Protein AF-A0A955HIP6-F1 (afdb_monomer_lite)

Foldseek 3Di:
DDDDDDPDPPPPPPDPPVVVVVVLVLCVVLVCLLAVADWPDKDFDDDDDQWTWIFTHRPPPPVAGFIAIAGSDDDPLLSPLSSQCVVQLPHDLVSLVVSLVSNLVVCVVPDDPVNSVVSNVVSVVSSVPRRPPPPPPD

Radius of gyration: 15.99 Å; chains: 1; bounding box: 42×50×37 Å

Structure (mmCIF, N/CA/C/O backbone):
data_AF-A0A955HIP6-F1
#
_entry.id   AF-A0A955HIP6-F1
#
loop_
_atom_site.group_PDB
_atom_site.id
_atom_site.type_symbol
_atom_site.label_atom_id
_atom_site.label_alt_id
_atom_site.label_comp_id
_atom_site.label_asym_id
_atom_site.label_entity_id
_atom_site.label_seq_id
_atom_site.pdbx_PDB_ins_code
_atom_site.Cartn_x
_atom_site.Cartn_y
_atom_site.Cartn_z
_atom_site.occupancy
_atom_site.B_iso_or_equiv
_atom_site.auth_seq_id
_atom_site.auth_comp_id
_atom_site.auth_asym_id
_atom_site.auth_atom_id
_atom_site.pdbx_PDB_model_num
ATOM 1 N N . MET A 1 1 ? -28.771 -36.439 2.086 1.00 40.81 1 MET A N 1
ATOM 2 C CA . MET A 1 1 ? -28.133 -35.334 2.832 1.00 40.81 1 MET A CA 1
ATOM 3 C C . MET A 1 1 ? -27.542 -34.387 1.791 1.00 40.81 1 MET A C 1
ATOM 5 O O . MET A 1 1 ? -26.595 -34.778 1.127 1.00 40.81 1 MET A O 1
ATOM 9 N N . GLN A 1 2 ? -28.183 -33.247 1.512 1.00 35.03 2 GLN A N 1
ATOM 10 C CA . GLN A 1 2 ? -27.732 -32.299 0.480 1.00 35.03 2 GLN A CA 1
ATOM 11 C C . GLN A 1 2 ? -26.960 -31.157 1.143 1.00 35.03 2 GLN A C 1
ATOM 13 O O . GLN A 1 2 ? -27.519 -30.400 1.935 1.00 35.03 2 GLN A O 1
ATOM 18 N N . THR A 1 3 ? -25.675 -31.052 0.828 1.00 37.53 3 THR A N 1
ATOM 19 C CA . THR A 1 3 ? -24.799 -29.950 1.223 1.00 37.53 3 THR A CA 1
ATOM 20 C C . THR A 1 3 ? -25.212 -28.709 0.436 1.00 37.53 3 THR A C 1
ATOM 22 O O . THR A 1 3 ? -25.035 -28.648 -0.779 1.00 37.53 3 THR A O 1
ATOM 25 N N . LYS A 1 4 ? -25.815 -27.725 1.108 1.00 38.50 4 LYS A N 1
ATOM 26 C CA . LYS 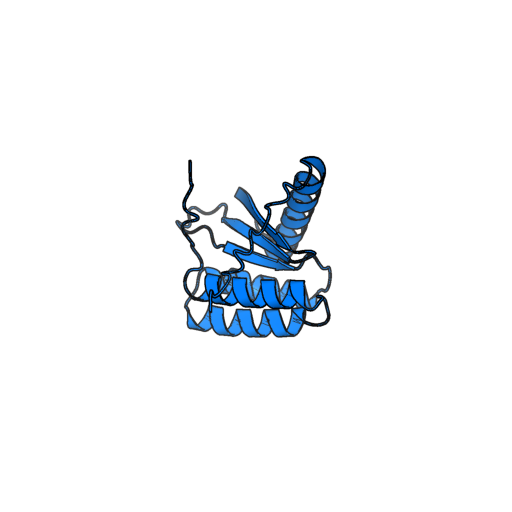A 1 4 ? -26.067 -26.410 0.513 1.00 38.50 4 LYS A CA 1
ATOM 27 C C . LYS A 1 4 ? -24.745 -25.648 0.461 1.00 38.50 4 LYS A C 1
ATOM 29 O O . LYS A 1 4 ? -24.243 -25.206 1.490 1.00 38.50 4 LYS A O 1
ATOM 34 N N . THR A 1 5 ? -24.190 -25.511 -0.736 1.00 37.59 5 THR A N 1
ATOM 35 C CA . THR A 1 5 ? -23.092 -24.590 -1.034 1.00 37.59 5 THR A CA 1
ATOM 36 C C . THR A 1 5 ? -23.589 -23.163 -0.816 1.00 37.59 5 THR A C 1
ATOM 38 O O . THR A 1 5 ? -24.471 -22.696 -1.533 1.00 37.59 5 THR A O 1
ATOM 41 N N . ILE A 1 6 ? -23.051 -22.473 0.188 1.00 41.38 6 ILE A N 1
ATOM 42 C CA . ILE A 1 6 ? -23.263 -21.034 0.359 1.00 41.38 6 ILE A CA 1
ATOM 43 C C . ILE A 1 6 ? -22.316 -20.339 -0.619 1.00 41.38 6 ILE A C 1
ATOM 45 O O . ILE A 1 6 ? -21.111 -20.271 -0.389 1.00 41.38 6 ILE A O 1
ATOM 49 N N . VAL A 1 7 ? -22.859 -19.867 -1.739 1.00 35.47 7 VAL A N 1
ATOM 50 C CA . VAL A 1 7 ? -22.147 -18.981 -2.663 1.00 35.47 7 VAL A CA 1
ATOM 51 C C . VAL A 1 7 ? -22.230 -17.578 -2.074 1.00 35.47 7 VAL A C 1
ATOM 53 O O . VAL A 1 7 ? -23.288 -16.952 -2.089 1.00 35.47 7 VAL A O 1
ATOM 56 N N . ASN A 1 8 ? -21.129 -17.112 -1.489 1.00 35.25 8 ASN A N 1
ATOM 57 C CA . ASN A 1 8 ? -21.033 -15.761 -0.955 1.00 35.25 8 ASN A CA 1
ATOM 58 C C . ASN A 1 8 ? -20.758 -14.813 -2.131 1.00 35.25 8 ASN A 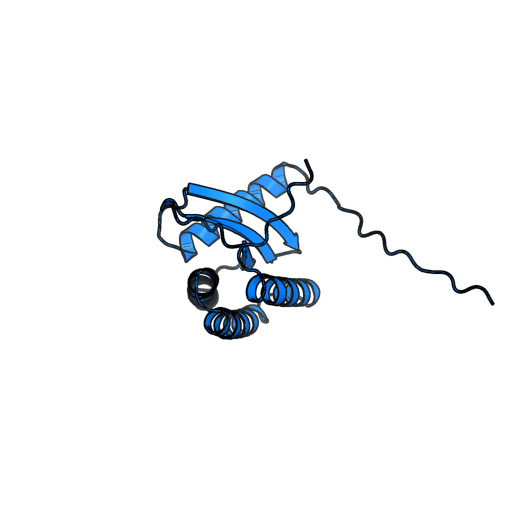C 1
ATOM 60 O O . ASN A 1 8 ? -19.619 -14.666 -2.573 1.00 35.25 8 ASN A O 1
ATOM 64 N N . TYR A 1 9 ? -21.816 -14.232 -2.695 1.00 36.28 9 TYR A N 1
ATOM 65 C CA . TYR A 1 9 ? -21.682 -13.138 -3.648 1.00 36.28 9 TYR A CA 1
ATOM 66 C C . TYR A 1 9 ? -21.220 -11.907 -2.864 1.00 36.28 9 TYR A C 1
ATOM 68 O O . TYR A 1 9 ? -22.025 -11.260 -2.199 1.00 36.28 9 TYR A O 1
ATOM 76 N N . MET A 1 10 ? -19.923 -11.586 -2.922 1.00 34.41 10 MET A N 1
ATOM 77 C CA . MET A 1 10 ? -19.467 -10.226 -2.625 1.00 34.41 10 MET A CA 1
ATOM 78 C C . MET A 1 10 ? -20.170 -9.306 -3.627 1.00 34.41 10 MET A C 1
ATOM 80 O O . MET A 1 10 ? -19.804 -9.255 -4.800 1.00 34.41 10 MET A O 1
ATOM 84 N N . GLN A 1 11 ? -21.242 -8.650 -3.184 1.00 34.19 11 GLN A N 1
ATOM 85 C CA . GLN A 1 11 ? -21.851 -7.555 -3.922 1.00 34.19 11 GLN A CA 1
ATOM 86 C C . GLN A 1 11 ? -20.833 -6.419 -3.967 1.00 34.19 11 GLN A C 1
ATOM 88 O O . GLN A 1 11 ? -20.484 -5.846 -2.937 1.00 34.19 11 GLN A O 1
ATOM 93 N N . TRP A 1 12 ? -20.360 -6.118 -5.172 1.00 39.94 12 TRP A N 1
ATOM 94 C CA . TRP A 1 12 ? -19.672 -4.874 -5.472 1.00 39.94 12 TRP A CA 1
ATOM 95 C C . TRP A 1 12 ? -20.677 -3.746 -5.251 1.00 39.94 12 TRP A C 1
ATOM 97 O O . TRP A 1 12 ? -2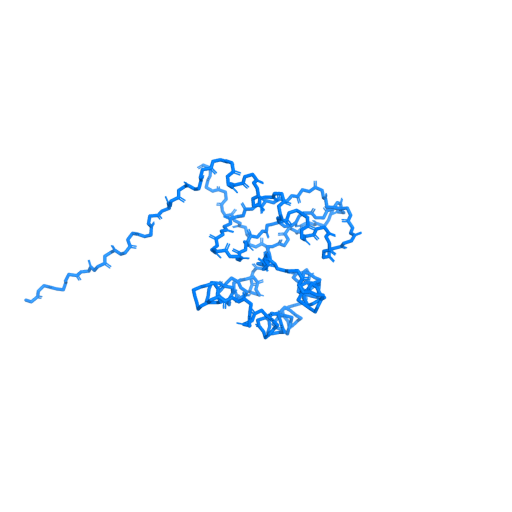1.574 -3.528 -6.063 1.00 39.94 12 TRP A O 1
ATOM 107 N N . VAL A 1 13 ? -20.595 -3.092 -4.097 1.00 44.25 13 VAL A N 1
ATOM 108 C CA . VAL A 1 13 ? -21.315 -1.843 -3.869 1.00 44.25 13 VAL A CA 1
ATOM 109 C C . VAL A 1 13 ? -20.502 -0.779 -4.589 1.00 44.25 13 VAL A C 1
ATOM 111 O O . VAL A 1 13 ? -19.441 -0.388 -4.108 1.00 44.25 13 VAL A O 1
ATOM 114 N N . GLU A 1 14 ? -20.958 -0.360 -5.769 1.00 47.19 14 GLU A N 1
ATOM 115 C CA . GLU A 1 14 ? -20.378 0.794 -6.454 1.00 47.19 14 GLU A CA 1
ATOM 116 C C . GLU A 1 14 ? -20.502 2.005 -5.525 1.00 47.19 14 GLU A C 1
ATOM 118 O O . GLU A 1 14 ? -21.602 2.459 -5.196 1.00 47.19 14 GLU A O 1
ATOM 123 N N . ALA A 1 15 ? -19.362 2.492 -5.034 1.00 52.38 15 ALA A N 1
ATOM 124 C CA . ALA A 1 15 ? -19.331 3.716 -4.256 1.00 52.38 15 ALA A CA 1
ATOM 125 C C . ALA A 1 15 ? -19.830 4.873 -5.141 1.00 52.38 15 ALA A C 1
ATOM 127 O O . ALA A 1 15 ? -19.493 4.929 -6.327 1.00 52.38 15 ALA A O 1
ATOM 128 N N . PRO A 1 16 ? -20.629 5.808 -4.600 1.00 50.53 16 PRO A N 1
ATOM 129 C CA . PRO A 1 16 ? -21.118 6.928 -5.386 1.00 50.53 16 PRO A CA 1
ATOM 130 C C . PRO A 1 16 ? -19.941 7.738 -5.965 1.00 50.53 16 PRO A C 1
ATOM 132 O O . PRO A 1 16 ? -18.919 7.884 -5.289 1.00 50.53 16 PRO A O 1
ATOM 135 N N . PRO A 1 17 ? -20.076 8.322 -7.174 1.00 55.25 17 PRO A N 1
ATOM 136 C CA . PRO A 1 17 ? -18.968 8.956 -7.900 1.00 55.25 17 PRO A CA 1
ATOM 137 C C . PRO A 1 17 ? -18.210 10.019 -7.092 1.00 55.25 17 PRO A C 1
ATOM 139 O O . PRO A 1 17 ? -17.001 10.168 -7.227 1.00 55.25 17 PRO A O 1
ATOM 142 N N . GLN A 1 18 ? -18.920 10.736 -6.219 1.00 52.91 18 GLN A N 1
ATOM 143 C CA . GLN A 1 18 ? -18.346 11.754 -5.343 1.00 52.91 18 GLN A CA 1
ATOM 144 C C . GLN A 1 18 ? -17.400 11.159 -4.286 1.00 52.91 18 GLN A C 1
ATOM 146 O O . GLN A 1 18 ? -16.329 11.704 -4.055 1.00 52.91 18 GLN A O 1
ATOM 151 N N . VAL A 1 19 ? -17.748 10.006 -3.706 1.00 57.09 19 VAL A N 1
ATOM 152 C CA . VAL A 1 19 ? -16.904 9.306 -2.721 1.00 57.09 19 VAL A CA 1
ATOM 153 C C . VAL A 1 19 ? -15.648 8.755 -3.389 1.00 57.09 19 VAL A C 1
ATOM 155 O O . VAL A 1 19 ? -14.564 8.844 -2.820 1.00 57.09 19 VAL A O 1
ATOM 158 N N . VAL A 1 20 ? -15.771 8.245 -4.618 1.00 59.06 20 VAL A N 1
ATOM 159 C CA . VAL A 1 20 ? -14.615 7.822 -5.423 1.00 59.06 20 VAL A CA 1
ATOM 160 C C . VAL A 1 20 ? -13.692 9.013 -5.700 1.00 59.06 20 VAL A C 1
ATOM 162 O O . VAL A 1 20 ? -12.477 8.878 -5.560 1.00 59.06 20 VAL A O 1
ATOM 165 N N . GLY A 1 21 ? -14.253 10.185 -6.018 1.00 60.34 21 GLY A N 1
ATOM 166 C CA . GLY A 1 21 ? -13.505 11.435 -6.183 1.00 60.34 21 GLY A CA 1
ATOM 167 C C . GLY A 1 21 ? -12.732 11.843 -4.925 1.00 60.34 21 GLY A C 1
ATOM 168 O O . GLY A 1 21 ? -11.517 12.019 -4.993 1.00 60.34 21 GLY A O 1
ATOM 169 N N . ASP A 1 22 ? -13.403 11.899 -3.772 1.00 66.44 22 ASP A N 1
ATOM 170 C CA . ASP A 1 22 ? -12.797 12.296 -2.492 1.00 66.44 22 ASP A CA 1
ATOM 171 C C . ASP A 1 22 ? -11.687 11.324 -2.049 1.00 66.44 22 ASP A C 1
ATOM 173 O O . ASP A 1 22 ? -10.636 11.729 -1.545 1.00 66.44 22 ASP A O 1
ATOM 177 N N . VAL A 1 23 ? -11.895 10.019 -2.248 1.00 66.81 23 VAL A N 1
ATOM 178 C CA . VAL A 1 23 ? -10.896 8.989 -1.929 1.00 66.81 23 VAL A CA 1
ATOM 179 C C . VAL A 1 23 ? -9.709 9.081 -2.875 1.00 66.81 23 VAL A C 1
ATOM 181 O O . VAL A 1 23 ? -8.569 8.978 -2.424 1.00 66.81 23 VAL A O 1
ATOM 184 N N . THR A 1 24 ? -9.959 9.303 -4.165 1.00 65.06 24 THR A N 1
ATOM 185 C CA . THR A 1 24 ? -8.898 9.491 -5.158 1.00 65.06 24 THR A CA 1
ATOM 186 C C . THR A 1 24 ? -8.055 10.713 -4.803 1.00 65.06 24 THR A C 1
ATOM 188 O O . THR A 1 24 ? -6.832 10.609 -4.755 1.00 65.06 24 THR A O 1
ATOM 191 N N . GLU A 1 25 ? -8.680 11.837 -4.445 1.00 67.31 25 GLU A N 1
ATOM 192 C CA . GLU A 1 25 ? -7.975 13.047 -4.010 1.00 67.31 25 GLU A CA 1
ATOM 193 C C . GLU A 1 25 ? -7.152 12.804 -2.734 1.00 67.31 25 GLU A C 1
ATOM 195 O O . GLU A 1 25 ? -5.975 13.166 -2.664 1.00 67.31 25 GLU A O 1
ATOM 200 N N . LEU A 1 26 ? -7.717 12.133 -1.726 1.00 71.00 26 LEU A N 1
ATOM 201 C CA . LEU A 1 26 ? -6.992 11.797 -0.496 1.00 71.00 26 LEU A CA 1
ATOM 202 C C . LEU A 1 26 ? -5.823 10.844 -0.748 1.00 71.00 26 LEU A C 1
ATOM 204 O O . LEU A 1 26 ? -4.753 11.024 -0.162 1.00 71.00 26 LEU A O 1
ATOM 208 N N . ALA A 1 27 ? -6.012 9.852 -1.614 1.00 71.38 27 ALA A N 1
ATOM 209 C CA . ALA A 1 27 ? -4.972 8.917 -2.007 1.00 71.38 27 ALA A CA 1
ATOM 210 C C . ALA A 1 27 ? -3.855 9.635 -2.776 1.00 71.38 27 ALA A C 1
ATOM 212 O O . ALA A 1 27 ? -2.685 9.391 -2.492 1.00 71.38 27 ALA A O 1
ATOM 213 N N . MET A 1 28 ? -4.190 10.593 -3.648 1.00 68.06 28 MET A N 1
ATOM 214 C CA . MET A 1 28 ? -3.217 11.460 -4.321 1.00 68.06 28 MET A CA 1
ATOM 215 C C . MET A 1 28 ? -2.438 12.325 -3.327 1.00 68.06 28 MET A C 1
ATOM 217 O O . MET A 1 28 ? -1.210 12.389 -3.389 1.00 68.06 28 MET A O 1
ATOM 221 N N . ILE A 1 29 ? -3.127 12.968 -2.380 1.00 71.12 29 ILE A N 1
ATOM 222 C CA . ILE A 1 29 ? -2.490 13.787 -1.342 1.00 71.12 29 ILE A CA 1
ATOM 223 C C . ILE A 1 29 ? -1.535 12.932 -0.505 1.00 71.12 29 ILE A C 1
ATOM 225 O O . ILE A 1 29 ? -0.418 13.362 -0.204 1.00 71.12 29 ILE A O 1
ATOM 229 N N . GLU A 1 30 ? -1.958 11.734 -0.107 1.00 72.75 30 GLU A N 1
ATOM 230 C CA . GLU A 1 30 ? -1.153 10.863 0.741 1.00 72.75 30 GLU A CA 1
ATOM 231 C C . GLU A 1 30 ? 0.018 10.247 -0.033 1.00 72.75 30 GLU A C 1
ATOM 233 O O . GLU A 1 30 ? 1.152 10.319 0.439 1.00 72.75 30 GLU A O 1
ATOM 238 N N . ALA A 1 31 ? -0.204 9.761 -1.256 1.00 70.75 31 ALA A N 1
ATOM 239 C CA . ALA A 1 31 ? 0.853 9.270 -2.137 1.00 70.75 31 ALA A CA 1
ATOM 240 C C . ALA A 1 31 ? 1.888 10.365 -2.440 1.00 70.75 31 ALA A C 1
ATOM 242 O O . ALA A 1 31 ? 3.087 10.128 -2.298 1.00 70.75 31 ALA A O 1
ATOM 243 N N . GLY A 1 32 ? 1.450 11.590 -2.752 1.00 67.75 32 GLY A N 1
ATOM 244 C CA . GLY A 1 32 ? 2.337 12.737 -2.965 1.00 67.75 32 GLY A CA 1
ATOM 245 C C . GLY A 1 32 ? 3.148 13.105 -1.716 1.00 67.75 32 GLY A C 1
ATOM 246 O O . GLY A 1 32 ? 4.353 13.354 -1.797 1.00 67.75 32 GLY A O 1
ATOM 247 N N . ARG A 1 33 ? 2.530 13.066 -0.526 1.00 72.44 33 ARG A N 1
ATOM 248 C CA . ARG A 1 33 ? 3.237 13.263 0.756 1.00 72.44 33 ARG A CA 1
ATOM 249 C C . ARG A 1 33 ? 4.275 12.179 1.026 1.00 72.44 33 ARG A C 1
ATOM 251 O O . ARG A 1 33 ? 5.331 12.478 1.594 1.00 72.44 33 ARG A O 1
ATOM 258 N N . VAL A 1 34 ? 3.971 10.938 0.659 1.00 70.12 34 VAL A N 1
ATOM 259 C CA . VAL A 1 34 ? 4.882 9.807 0.825 1.00 70.12 34 VAL A CA 1
ATOM 260 C C . VAL A 1 34 ? 6.050 9.931 -0.154 1.00 70.12 34 VAL A C 1
ATOM 262 O O . VAL A 1 34 ? 7.199 9.893 0.286 1.00 70.12 34 VAL A O 1
ATOM 265 N N . LEU A 1 35 ? 5.792 10.168 -1.440 1.00 67.00 35 LEU A N 1
ATOM 266 C CA . LEU A 1 35 ? 6.798 10.064 -2.499 1.00 67.00 35 LEU A CA 1
ATOM 267 C C . LEU A 1 35 ? 7.651 11.317 -2.711 1.00 67.00 35 LEU A C 1
ATOM 269 O O . LEU A 1 35 ? 8.787 11.188 -3.153 1.00 67.00 35 LEU A O 1
ATOM 273 N N . ARG A 1 36 ? 7.170 12.514 -2.345 1.00 61.41 36 ARG A N 1
ATOM 274 C CA . ARG A 1 36 ? 7.870 13.807 -2.535 1.00 61.41 36 ARG A CA 1
ATOM 275 C C . ARG A 1 36 ? 8.291 14.140 -3.983 1.00 61.41 36 ARG A C 1
ATOM 277 O O . ARG A 1 36 ? 8.836 15.221 -4.189 1.00 61.41 36 ARG A O 1
ATOM 284 N N . SER A 1 37 ? 8.040 13.268 -4.959 1.00 53.28 37 SER A N 1
ATOM 285 C CA . SER A 1 37 ? 8.338 13.443 -6.382 1.00 53.28 37 SER A CA 1
ATOM 286 C C . SER A 1 37 ? 7.063 13.569 -7.211 1.00 53.28 37 SER A C 1
ATOM 288 O O . SER A 1 37 ? 5.962 13.256 -6.757 1.00 53.28 37 SER A O 1
ATOM 290 N N . SER A 1 38 ? 7.239 14.035 -8.438 1.00 54.19 38 SER A N 1
ATOM 291 C CA . SER A 1 38 ? 6.196 14.239 -9.423 1.00 54.19 38 SER A CA 1
ATOM 292 C C . SER A 1 38 ? 5.695 12.882 -9.951 1.00 54.19 38 SER A C 1
ATOM 294 O O . SER A 1 38 ? 6.432 12.071 -10.512 1.00 54.19 38 SER A O 1
ATOM 296 N N . LEU A 1 39 ? 4.447 12.569 -9.607 1.00 63.41 39 LEU A N 1
ATOM 297 C CA . LEU A 1 39 ? 3.712 11.398 -10.077 1.00 63.41 39 LEU A CA 1
ATOM 298 C C . LEU A 1 39 ? 2.996 11.777 -11.367 1.00 63.41 39 LEU A C 1
ATOM 300 O O . LEU A 1 39 ? 2.297 12.788 -11.374 1.00 63.41 39 LEU A O 1
ATOM 304 N N . ALA A 1 40 ? 3.121 10.961 -12.416 1.00 64.06 40 ALA A N 1
ATOM 305 C CA . ALA A 1 40 ? 2.466 11.252 -13.690 1.00 64.06 40 ALA A CA 1
ATOM 306 C C . ALA A 1 40 ? 0.955 11.058 -13.570 1.00 64.06 40 ALA A C 1
ATOM 308 O O . ALA A 1 40 ? 0.168 11.932 -13.932 1.00 64.06 40 ALA A O 1
ATOM 309 N N . HIS A 1 41 ? 0.553 9.899 -13.050 1.00 69.06 41 HIS A N 1
ATOM 310 C CA . HIS A 1 41 ? -0.838 9.586 -12.761 1.00 69.06 41 HIS A CA 1
ATOM 311 C C . HIS A 1 41 ? -0.949 8.470 -11.719 1.00 69.06 41 HIS A C 1
ATOM 313 O O . HIS A 1 41 ? 0.036 7.838 -11.328 1.00 69.06 41 HIS A O 1
ATOM 319 N N . PHE A 1 42 ? -2.168 8.268 -11.238 1.00 72.75 42 PHE A N 1
ATOM 320 C CA . PHE A 1 42 ? -2.497 7.302 -10.208 1.00 72.75 42 PHE A CA 1
ATOM 321 C C . PHE A 1 42 ? -3.872 6.716 -10.482 1.00 72.75 42 PHE A C 1
ATOM 323 O O . PHE A 1 42 ? -4.776 7.441 -10.901 1.00 72.75 42 PHE A O 1
ATOM 330 N N . GLU A 1 43 ? -4.036 5.430 -10.202 1.00 79.44 43 GLU A N 1
ATOM 331 C CA . GLU A 1 43 ? -5.312 4.739 -10.360 1.00 79.44 43 GLU A CA 1
ATOM 332 C C . GLU A 1 43 ? -5.703 4.074 -9.038 1.00 79.44 43 GLU A C 1
ATOM 334 O O . GLU A 1 43 ? -4.952 3.266 -8.485 1.00 79.44 43 GLU A O 1
ATOM 339 N N . LEU A 1 44 ? -6.880 4.432 -8.517 1.00 82.50 44 LEU A N 1
ATOM 340 C CA . LEU A 1 44 ? -7.494 3.729 -7.395 1.00 82.50 44 LEU A CA 1
ATOM 341 C C . LEU A 1 44 ? -8.085 2.419 -7.916 1.00 82.50 44 LEU A C 1
ATOM 343 O O . LEU A 1 44 ? -8.956 2.435 -8.781 1.00 82.50 44 LEU A O 1
ATOM 347 N N . LEU A 1 45 ? -7.619 1.298 -7.373 1.00 84.00 45 LEU A N 1
ATOM 348 C CA . LEU A 1 45 ? -8.014 -0.028 -7.843 1.00 84.00 45 LEU A CA 1
ATOM 349 C C . LEU A 1 45 ? -9.111 -0.642 -6.973 1.00 84.00 45 LEU A C 1
ATOM 351 O O . LEU A 1 45 ? -10.015 -1.300 -7.477 1.00 84.00 45 LEU A O 1
ATOM 355 N N . ASP A 1 46 ? -9.000 -0.459 -5.657 1.00 87.44 46 ASP A N 1
ATOM 356 C CA . ASP A 1 46 ? -9.927 -1.019 -4.672 1.00 87.44 46 ASP A CA 1
ATOM 357 C C . ASP A 1 46 ? -9.803 -0.2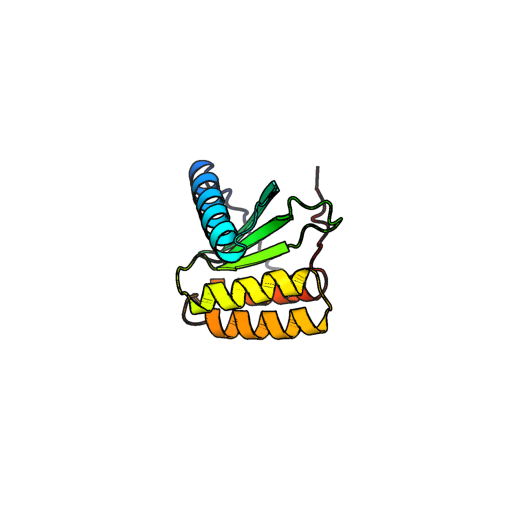71 -3.331 1.00 87.44 46 ASP A C 1
ATOM 359 O O . ASP A 1 46 ? -8.792 0.387 -3.061 1.00 87.44 46 ASP A O 1
ATOM 363 N N . GLN A 1 47 ? -10.808 -0.381 -2.465 1.00 87.06 47 GLN A N 1
ATOM 364 C CA . GLN A 1 47 ? -10.819 0.240 -1.143 1.00 87.06 47 GLN A CA 1
ATOM 365 C C . GLN A 1 47 ? -11.622 -0.578 -0.128 1.00 87.06 47 GLN A C 1
ATOM 367 O O . GLN A 1 47 ? -12.784 -0.914 -0.344 1.00 87.06 47 GLN A O 1
ATOM 372 N N . VAL A 1 48 ? -11.041 -0.764 1.059 1.00 88.56 48 VAL A N 1
ATOM 373 C CA . VAL A 1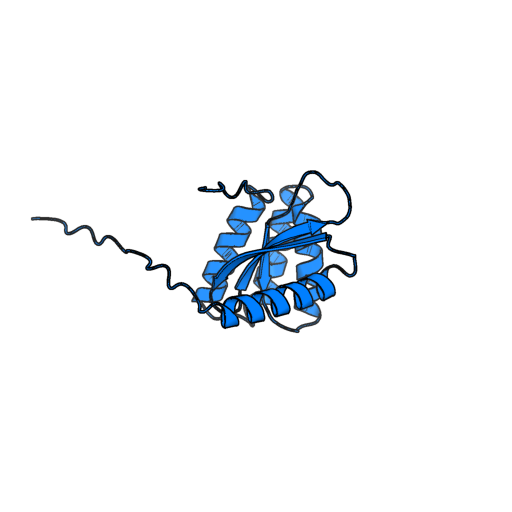 48 ? -11.745 -1.258 2.249 1.00 88.56 48 VAL A CA 1
ATOM 374 C C . VAL A 1 48 ? -11.451 -0.324 3.416 1.00 88.56 48 VAL A C 1
ATOM 376 O O . VAL A 1 48 ? -10.331 -0.272 3.927 1.00 88.56 48 VAL A O 1
ATOM 379 N N . GLY A 1 49 ? -12.467 0.436 3.833 1.00 87.81 49 GLY A N 1
ATOM 380 C CA . GLY A 1 49 ? -12.340 1.420 4.907 1.00 87.81 49 GLY A CA 1
ATOM 381 C C . GLY A 1 49 ? -11.240 2.439 4.602 1.00 87.81 49 GLY A C 1
ATOM 382 O O . GLY A 1 49 ? -11.317 3.188 3.626 1.00 87.81 49 GLY A O 1
ATOM 383 N N . ARG A 1 50 ? -10.206 2.464 5.442 1.00 88.75 50 ARG A N 1
ATOM 384 C CA . ARG A 1 50 ? -9.035 3.346 5.322 1.00 88.75 50 ARG A CA 1
ATOM 385 C C . ARG A 1 50 ? -7.894 2.764 4.498 1.00 88.75 50 ARG A C 1
ATOM 387 O O . ARG A 1 50 ? -6.875 3.434 4.364 1.00 88.75 50 ARG A O 1
ATOM 394 N N . VAL A 1 51 ? -8.016 1.545 3.987 1.00 90.44 51 VAL A N 1
ATOM 395 C CA . VAL A 1 51 ? -6.987 0.923 3.152 1.00 90.44 51 VAL A CA 1
ATOM 396 C C . VAL A 1 51 ? -7.401 1.055 1.695 1.00 90.44 51 VAL A C 1
ATOM 398 O O . VAL A 1 51 ? -8.436 0.528 1.292 1.00 90.44 51 VAL A O 1
ATOM 401 N N . VAL A 1 52 ? -6.587 1.749 0.909 1.00 89.25 52 VAL A N 1
ATOM 402 C CA . VAL A 1 52 ? -6.768 1.901 -0.538 1.00 89.25 52 VAL A CA 1
ATOM 403 C C . VAL A 1 52 ? -5.700 1.106 -1.268 1.00 89.25 52 VAL A C 1
ATOM 405 O O . VAL A 1 52 ? -4.545 1.098 -0.855 1.00 89.25 52 VAL A O 1
ATOM 408 N N . LEU A 1 53 ? -6.075 0.429 -2.345 1.00 88.75 53 LEU A N 1
ATOM 409 C CA . LEU A 1 53 ? -5.146 -0.248 -3.238 1.00 88.75 53 LEU A CA 1
ATOM 410 C C . LEU A 1 53 ? -4.960 0.595 -4.483 1.00 88.75 53 LEU A C 1
ATOM 412 O O . LEU A 1 53 ? -5.942 0.986 -5.113 1.00 88.75 53 LEU A O 1
ATOM 416 N N . VAL A 1 54 ? -3.711 0.899 -4.812 1.00 85.75 54 VAL A N 1
ATOM 417 C CA . VAL A 1 54 ? -3.439 1.950 -5.781 1.00 85.75 54 VAL A CA 1
ATOM 418 C C . VAL A 1 54 ? -2.316 1.570 -6.725 1.00 85.75 54 VAL A C 1
ATOM 420 O O . VAL A 1 54 ? -1.317 1.002 -6.291 1.00 85.75 54 VAL A O 1
ATOM 423 N N . SER A 1 55 ? -2.488 1.880 -8.007 1.00 85.19 55 SER A N 1
ATOM 424 C CA . SER A 1 55 ? -1.426 1.811 -9.007 1.00 85.19 55 SER A CA 1
ATOM 425 C C . SER A 1 55 ? -0.724 3.160 -9.070 1.00 85.19 55 SER A C 1
ATOM 427 O O . SER A 1 55 ? -1.366 4.200 -9.245 1.00 85.19 55 SER A O 1
ATOM 429 N N . ILE A 1 56 ? 0.591 3.148 -8.887 1.00 80.00 56 ILE A N 1
ATOM 430 C CA . ILE A 1 56 ? 1.421 4.348 -8.877 1.00 80.00 56 ILE A CA 1
ATOM 431 C C . ILE A 1 56 ? 2.217 4.377 -10.174 1.00 80.00 56 ILE A C 1
ATOM 433 O O . ILE A 1 56 ? 3.017 3.479 -10.406 1.00 80.00 56 ILE A O 1
ATOM 437 N N . CYS A 1 57 ? 2.055 5.431 -10.972 1.00 77.00 57 CYS A N 1
ATOM 438 C CA . CYS A 1 57 ? 2.844 5.624 -12.182 1.00 77.00 57 CYS A CA 1
ATOM 439 C C . CYS A 1 57 ? 3.839 6.783 -12.005 1.00 77.00 57 CYS A C 1
ATOM 441 O O . CYS A 1 57 ? 3.435 7.956 -11.929 1.00 77.00 57 CYS A O 1
ATOM 443 N N . PRO A 1 58 ? 5.141 6.479 -11.902 1.00 68.19 58 PRO A N 1
ATOM 444 C CA . PRO A 1 58 ? 6.189 7.491 -11.834 1.00 68.19 58 PRO A CA 1
ATOM 445 C C . PRO A 1 58 ? 6.253 8.322 -13.128 1.00 68.19 58 PRO A C 1
ATOM 447 O O . PRO A 1 58 ? 5.968 7.813 -14.203 1.00 68.19 58 PRO A O 1
ATOM 450 N N . GLU A 1 59 ? 6.670 9.592 -13.054 1.00 63.47 59 GLU A N 1
ATOM 451 C CA . GLU A 1 59 ? 6.928 10.406 -14.264 1.00 63.47 59 GLU A CA 1
ATOM 452 C C . GLU A 1 59 ? 8.116 9.920 -15.095 1.00 63.47 59 GLU A C 1
ATOM 454 O O . GLU A 1 59 ? 8.195 10.185 -16.293 1.00 63.47 59 GLU A O 1
ATOM 459 N N . SER A 1 60 ? 9.061 9.224 -14.467 1.00 60.59 60 SER A N 1
ATOM 460 C CA . SER A 1 60 ? 10.130 8.546 -15.185 1.00 60.59 60 SER A CA 1
ATOM 461 C C . SER A 1 60 ? 9.572 7.327 -15.914 1.00 60.59 60 SER A C 1
ATOM 463 O O . SER A 1 60 ? 8.821 6.577 -15.300 1.00 60.59 60 SER A O 1
ATOM 465 N N . ASP A 1 61 ? 10.020 7.095 -17.153 1.00 52.81 61 ASP A N 1
ATOM 466 C CA . ASP A 1 61 ? 9.721 5.960 -18.057 1.00 52.81 61 ASP A CA 1
ATOM 467 C C . ASP A 1 61 ? 10.148 4.571 -17.500 1.00 52.81 61 ASP A C 1
ATOM 469 O O . ASP A 1 61 ? 10.680 3.699 -18.191 1.00 52.81 61 ASP A O 1
ATOM 473 N N . THR A 1 62 ? 9.975 4.341 -16.202 1.00 54.88 62 THR A N 1
ATOM 474 C CA . THR A 1 62 ? 10.094 3.029 -15.584 1.00 54.88 62 THR A CA 1
ATOM 475 C C . THR A 1 62 ? 8.913 2.194 -16.052 1.00 54.88 62 THR A C 1
ATOM 477 O O . THR A 1 62 ? 7.765 2.531 -15.791 1.00 54.88 62 THR A O 1
ATOM 480 N N . THR A 1 63 ? 9.195 1.086 -16.733 1.00 54.94 63 THR A N 1
ATOM 481 C CA . THR A 1 63 ? 8.232 0.176 -17.386 1.00 54.94 63 THR A CA 1
ATOM 482 C C . THR A 1 63 ? 7.315 -0.601 -16.422 1.00 54.94 63 THR A C 1
ATOM 484 O O . THR A 1 63 ? 6.864 -1.699 -16.746 1.00 54.94 63 THR A O 1
ATOM 487 N N . ALA A 1 64 ? 7.110 -0.105 -15.207 1.00 66.06 64 ALA A N 1
ATOM 488 C CA . ALA A 1 64 ? 6.554 -0.833 -14.082 1.00 66.06 64 ALA A CA 1
ATOM 489 C C . ALA A 1 64 ? 5.756 0.131 -13.191 1.00 66.06 64 ALA A C 1
ATOM 491 O O . ALA A 1 64 ? 6.356 0.947 -12.494 1.00 66.06 64 ALA A O 1
ATOM 492 N N . ASP A 1 65 ? 4.425 0.006 -13.215 1.00 77.19 65 ASP A N 1
ATOM 493 C CA . ASP A 1 65 ? 3.500 0.729 -12.338 1.00 77.19 65 ASP A CA 1
ATOM 494 C C . ASP A 1 65 ? 3.236 -0.122 -11.079 1.00 77.19 65 ASP A C 1
ATOM 496 O O . ASP A 1 65 ? 2.423 -1.055 -11.129 1.00 77.19 65 ASP A O 1
ATOM 500 N N . PRO A 1 66 ? 3.950 0.097 -9.954 1.00 83.00 66 PRO A N 1
ATOM 501 C CA . PRO A 1 66 ? 3.734 -0.691 -8.749 1.00 83.00 66 PRO A CA 1
ATOM 502 C C . PRO A 1 66 ? 2.331 -0.495 -8.189 1.00 83.00 66 PRO A C 1
ATOM 504 O O . PRO A 1 66 ? 1.863 0.630 -8.000 1.00 83.00 66 PRO A O 1
ATOM 507 N N . ILE A 1 67 ? 1.718 -1.612 -7.806 1.00 86.25 67 ILE A N 1
ATOM 508 C CA . ILE A 1 67 ? 0.510 -1.619 -6.994 1.00 86.25 67 ILE A CA 1
ATOM 509 C C . ILE A 1 67 ? 0.901 -1.650 -5.524 1.00 86.25 67 ILE A C 1
ATOM 511 O O . ILE A 1 67 ? 1.633 -2.537 -5.077 1.00 86.25 67 ILE A O 1
ATOM 515 N N . VAL A 1 68 ? 0.373 -0.706 -4.752 1.00 88.69 68 VAL A N 1
ATOM 516 C CA . VAL A 1 68 ? 0.697 -0.557 -3.335 1.00 88.69 68 VAL A CA 1
ATOM 517 C C . VAL A 1 68 ? -0.585 -0.362 -2.533 1.00 88.69 68 VAL A C 1
ATOM 519 O O . VAL A 1 68 ? -1.414 0.464 -2.907 1.00 88.69 68 VAL A O 1
ATOM 522 N N . PRO A 1 69 ? -0.797 -1.090 -1.426 1.00 91.44 69 PRO A N 1
ATOM 523 C CA . PRO A 1 69 ? -1.842 -0.740 -0.482 1.00 91.44 69 PRO A CA 1
ATOM 524 C C . PRO A 1 69 ? -1.368 0.415 0.411 1.00 91.44 69 PRO A C 1
ATOM 526 O O . PRO A 1 69 ? -0.317 0.333 1.047 1.00 91.44 69 PRO A O 1
ATOM 529 N N . LEU A 1 70 ? -2.152 1.486 0.486 1.00 90.00 70 LEU A N 1
ATOM 530 C CA . LEU A 1 70 ? -1.898 2.640 1.341 1.00 90.00 70 LEU A CA 1
ATOM 531 C C . LEU A 1 70 ? -2.976 2.756 2.414 1.00 90.00 70 LEU A C 1
ATOM 533 O O . LEU A 1 70 ? -4.171 2.649 2.151 1.00 90.00 70 LEU A O 1
ATOM 537 N N . VAL A 1 71 ? -2.546 3.030 3.640 1.00 90.19 71 VAL A N 1
ATOM 538 C CA . VAL A 1 71 ? -3.436 3.388 4.742 1.00 90.19 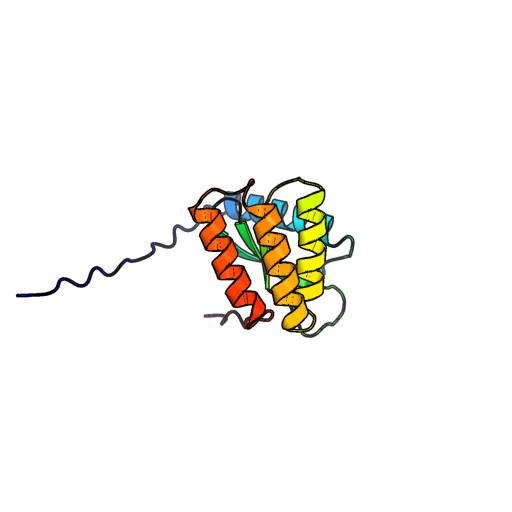71 VAL A CA 1
ATOM 539 C C . VAL A 1 71 ? -3.627 4.900 4.758 1.00 90.19 71 VAL A C 1
ATOM 541 O O . VAL A 1 71 ? -2.679 5.653 4.981 1.00 90.19 71 VAL A O 1
ATOM 544 N N . LEU A 1 72 ? -4.870 5.349 4.597 1.00 85.06 72 LEU A N 1
ATOM 545 C CA . LEU A 1 72 ? -5.279 6.748 4.679 1.00 85.06 72 LEU A CA 1
ATOM 546 C C . LEU A 1 72 ? -5.213 7.242 6.137 1.00 85.06 72 LEU A C 1
ATOM 548 O O . LEU A 1 72 ? -6.229 7.375 6.825 1.00 85.06 72 LEU A O 1
ATOM 552 N N . LYS A 1 73 ? -4.003 7.483 6.665 1.00 73.69 73 LYS A N 1
ATOM 553 C CA . LYS A 1 73 ? -3.816 8.031 8.018 1.00 73.69 73 LYS A CA 1
ATOM 554 C C . LYS A 1 73 ? -2.501 8.792 8.204 1.00 73.69 73 LYS A C 1
ATOM 556 O O . LYS A 1 73 ? -1.443 8.393 7.748 1.00 73.69 73 LYS A O 1
ATOM 561 N N . LYS A 1 74 ? -2.561 9.866 9.000 1.00 63.59 74 LYS A N 1
ATOM 562 C CA . LYS A 1 74 ? -1.574 10.965 9.027 1.00 63.59 74 LYS A CA 1
ATOM 563 C C . LYS A 1 74 ? -0.346 10.790 9.945 1.00 63.59 74 LYS A C 1
ATOM 565 O O . LYS A 1 74 ? 0.365 11.771 10.179 1.00 63.59 74 LYS A O 1
ATOM 570 N N . SER A 1 75 ? -0.073 9.606 10.505 1.00 82.31 75 SER A N 1
ATOM 571 C CA . SER A 1 75 ? 1.108 9.449 11.382 1.00 82.31 75 SER A CA 1
ATOM 572 C C . SER A 1 75 ? 2.400 9.648 10.583 1.00 82.31 75 SER A C 1
ATOM 574 O O . SER A 1 75 ? 2.495 9.194 9.447 1.00 82.31 75 SER A O 1
ATOM 576 N N . VAL A 1 76 ? 3.390 10.349 11.147 1.00 81.25 76 VAL A N 1
ATOM 577 C CA . VAL A 1 76 ? 4.704 10.521 10.495 1.00 81.25 76 VAL A CA 1
ATOM 578 C C . VAL A 1 76 ? 5.386 9.163 10.328 1.00 81.25 76 VAL A C 1
ATOM 580 O O . VAL A 1 76 ? 5.778 8.831 9.217 1.00 81.25 76 VAL A O 1
ATOM 583 N N . ALA A 1 77 ? 5.392 8.335 11.377 1.00 84.88 77 ALA A N 1
ATOM 584 C CA . ALA A 1 77 ? 5.996 7.004 11.336 1.00 84.88 77 ALA A CA 1
ATOM 585 C C . ALA A 1 77 ? 5.367 6.106 10.257 1.00 84.88 77 ALA A C 1
ATOM 587 O O . ALA A 1 77 ? 6.083 5.452 9.508 1.00 84.88 77 ALA A O 1
ATOM 588 N N . LEU A 1 78 ? 4.032 6.116 10.126 1.00 87.38 78 LEU A N 1
ATOM 589 C CA . LEU A 1 78 ? 3.335 5.320 9.106 1.00 87.38 78 LEU A CA 1
ATOM 590 C C . LEU A 1 78 ? 3.666 5.794 7.682 1.00 87.38 78 LEU A C 1
ATOM 592 O O . LEU A 1 78 ? 3.772 4.980 6.772 1.00 87.38 78 LEU A O 1
ATOM 596 N N . ARG A 1 79 ? 3.860 7.103 7.492 1.00 85.38 79 ARG A N 1
ATOM 597 C CA . ARG A 1 79 ? 4.274 7.675 6.203 1.00 85.38 79 ARG A CA 1
ATOM 598 C C . ARG A 1 79 ? 5.714 7.329 5.842 1.00 85.38 79 ARG A C 1
ATOM 600 O O . ARG A 1 79 ? 6.003 7.122 4.669 1.00 85.38 79 ARG A O 1
ATOM 607 N N . GLU A 1 80 ? 6.605 7.271 6.827 1.00 86.31 80 GLU A N 1
ATOM 608 C CA . GLU A 1 80 ? 7.997 6.858 6.622 1.00 86.31 80 GLU A CA 1
ATOM 609 C C . GLU A 1 80 ? 8.064 5.399 6.173 1.00 86.31 80 GLU A C 1
ATOM 611 O O . GLU A 1 80 ? 8.594 5.127 5.099 1.00 86.31 80 GLU A O 1
ATOM 616 N N . VAL A 1 81 ? 7.407 4.483 6.892 1.00 90.69 81 VAL A N 1
ATOM 617 C CA . VAL A 1 81 ? 7.382 3.071 6.473 1.00 90.69 81 VAL A CA 1
ATOM 618 C C . VAL A 1 81 ? 6.601 2.844 5.172 1.00 90.69 81 VAL A C 1
ATOM 620 O O . VAL A 1 81 ? 6.927 1.927 4.424 1.00 90.69 81 VAL A O 1
ATOM 623 N N . ALA A 1 82 ? 5.607 3.684 4.847 1.00 88.62 82 ALA A N 1
ATOM 624 C CA . ALA A 1 82 ? 4.940 3.648 3.541 1.00 88.62 82 ALA A CA 1
ATOM 625 C C . ALA A 1 82 ? 5.906 3.999 2.401 1.00 88.62 82 ALA A C 1
ATOM 627 O O . ALA A 1 82 ? 5.839 3.403 1.329 1.00 88.62 82 ALA A O 1
ATOM 628 N N . ARG A 1 83 ? 6.817 4.958 2.618 1.00 85.12 83 ARG A N 1
ATOM 629 C CA . ARG A 1 83 ? 7.831 5.319 1.618 1.00 85.12 83 ARG A CA 1
ATOM 630 C C . ARG A 1 83 ? 8.770 4.148 1.364 1.00 85.12 83 ARG A C 1
ATOM 632 O O . ARG A 1 83 ? 9.026 3.824 0.206 1.00 85.12 83 ARG A O 1
ATOM 639 N N . ASP A 1 84 ? 9.229 3.506 2.433 1.00 87.88 84 ASP A N 1
ATOM 640 C CA . ASP A 1 84 ? 10.103 2.336 2.341 1.00 87.88 84 ASP A CA 1
ATOM 641 C C . ASP A 1 84 ? 9.400 1.176 1.626 1.00 87.88 84 ASP A C 1
ATOM 643 O O . ASP A 1 84 ? 10.010 0.502 0.795 1.00 87.88 84 ASP A O 1
ATOM 647 N N . LEU A 1 85 ? 8.097 0.992 1.873 1.00 90.25 85 LEU A N 1
ATOM 648 C CA . LEU A 1 85 ? 7.270 0.026 1.154 1.00 90.25 85 LEU A CA 1
ATOM 649 C C . LEU A 1 85 ? 7.237 0.308 -0.350 1.00 90.25 85 LEU A C 1
ATOM 651 O O . LEU A 1 85 ? 7.535 -0.592 -1.131 1.00 90.25 85 LEU A O 1
ATOM 655 N N . ILE A 1 86 ? 6.910 1.533 -0.771 1.00 85.69 86 ILE A N 1
ATOM 656 C CA . ILE A 1 86 ? 6.831 1.859 -2.204 1.00 85.69 86 ILE A CA 1
ATOM 657 C C . ILE A 1 86 ? 8.201 1.687 -2.875 1.00 85.69 86 ILE A C 1
ATOM 659 O O . ILE A 1 86 ? 8.291 1.092 -3.948 1.00 85.69 86 ILE A O 1
ATOM 663 N N . ALA A 1 87 ? 9.280 2.129 -2.221 1.00 83.38 87 ALA A N 1
ATOM 664 C CA . ALA A 1 87 ? 10.639 1.927 -2.720 1.00 83.38 87 ALA A CA 1
ATOM 665 C C . ALA A 1 87 ? 11.000 0.434 -2.841 1.00 83.38 87 ALA A C 1
ATOM 667 O O . ALA A 1 87 ? 11.686 0.032 -3.782 1.00 83.38 87 ALA A O 1
ATOM 668 N N . ALA A 1 88 ? 10.516 -0.405 -1.922 1.00 88.44 88 ALA A N 1
ATOM 669 C CA . ALA A 1 88 ? 10.711 -1.847 -1.979 1.00 88.44 88 ALA A CA 1
ATOM 670 C C . ALA A 1 88 ? 9.905 -2.520 -3.104 1.00 88.44 88 ALA A C 1
ATOM 672 O O . ALA A 1 88 ? 10.371 -3.522 -3.649 1.00 88.44 88 ALA A O 1
ATOM 673 N N . MET A 1 89 ? 8.735 -1.989 -3.487 1.00 85.50 89 MET A N 1
ATOM 674 C CA . MET A 1 89 ? 7.867 -2.590 -4.518 1.00 85.50 89 MET A CA 1
ATOM 675 C C . MET A 1 89 ? 8.521 -2.658 -5.900 1.00 85.50 89 MET A C 1
ATOM 677 O O . MET A 1 89 ? 8.292 -3.614 -6.639 1.00 85.50 89 MET A O 1
ATOM 681 N N . VAL A 1 90 ? 9.410 -1.716 -6.211 1.00 79.06 90 VAL A N 1
ATOM 682 C CA . VAL A 1 90 ? 10.221 -1.710 -7.442 1.00 79.06 90 VAL A CA 1
ATOM 683 C C . VAL A 1 90 ? 11.583 -2.405 -7.277 1.00 79.06 90 VAL A C 1
ATOM 685 O O . VAL A 1 90 ? 12.430 -2.345 -8.165 1.00 79.06 90 VAL A O 1
ATOM 688 N N . ASN A 1 91 ? 11.818 -3.061 -6.137 1.00 79.31 91 ASN A N 1
ATOM 689 C CA . ASN A 1 91 ? 13.088 -3.690 -5.772 1.00 79.31 91 ASN A CA 1
ATOM 690 C C . ASN A 1 91 ? 12.956 -5.231 -5.714 1.00 79.31 91 ASN A C 1
ATOM 692 O O . ASN A 1 91 ? 12.088 -5.829 -6.350 1.00 79.31 91 ASN A O 1
ATOM 696 N N . SER A 1 92 ? 13.838 -5.907 -4.976 1.00 83.94 92 SER A N 1
ATOM 697 C CA . SER A 1 92 ? 13.855 -7.363 -4.817 1.00 83.94 92 SER A CA 1
ATOM 698 C C . SER A 1 92 ? 12.696 -7.898 -3.966 1.00 83.94 92 SER A C 1
ATOM 700 O O . SER A 1 92 ? 12.165 -7.214 -3.092 1.00 83.94 92 SER A O 1
ATOM 702 N N . TYR A 1 93 ? 12.361 -9.178 -4.158 1.00 86.50 93 TYR A N 1
ATOM 703 C CA . TYR A 1 93 ? 11.377 -9.890 -3.333 1.00 86.50 93 TYR A CA 1
ATOM 704 C C . TYR A 1 93 ? 11.671 -9.779 -1.829 1.00 86.50 93 TYR A C 1
ATOM 706 O O . TYR A 1 93 ? 10.773 -9.508 -1.037 1.00 86.50 93 TYR A O 1
ATOM 714 N N . HIS A 1 94 ? 12.938 -9.930 -1.431 1.00 89.88 94 HIS A N 1
ATOM 715 C CA . HIS A 1 94 ? 13.332 -9.853 -0.025 1.00 89.88 94 HIS A CA 1
ATOM 716 C C . HIS A 1 94 ? 13.047 -8.472 0.587 1.00 89.88 94 HIS A C 1
ATOM 718 O O . HIS A 1 94 ? 12.503 -8.391 1.688 1.00 89.88 94 HIS A O 1
ATOM 724 N N . ALA A 1 95 ? 13.343 -7.390 -0.145 1.00 89.88 95 ALA A N 1
ATOM 725 C CA . ALA A 1 95 ? 13.033 -6.033 0.300 1.00 89.88 95 ALA A CA 1
ATOM 726 C C . ALA A 1 95 ? 11.520 -5.836 0.503 1.00 89.88 95 ALA A C 1
ATOM 728 O O . ALA A 1 95 ? 11.109 -5.251 1.505 1.00 89.88 95 ALA A O 1
ATOM 729 N N . ARG A 1 96 ? 10.690 -6.385 -0.397 1.00 91.62 96 ARG A N 1
ATOM 730 C CA . ARG A 1 96 ? 9.221 -6.315 -0.297 1.00 91.62 96 ARG A CA 1
ATOM 731 C C . ARG A 1 96 ? 8.681 -7.013 0.945 1.00 91.62 96 ARG A C 1
ATOM 733 O O . ARG A 1 96 ? 7.833 -6.444 1.627 1.00 91.62 96 ARG A O 1
ATOM 740 N N . VAL A 1 97 ? 9.195 -8.200 1.274 1.00 93.12 97 VAL A N 1
ATOM 741 C CA . VAL A 1 97 ? 8.794 -8.941 2.485 1.00 93.12 97 VAL A CA 1
ATOM 742 C C . VAL A 1 97 ? 9.093 -8.123 3.743 1.00 93.12 97 VAL A C 1
ATOM 744 O O . VAL A 1 97 ? 8.214 -7.935 4.585 1.00 93.12 97 VAL A O 1
ATOM 747 N N . MET A 1 98 ? 10.319 -7.602 3.857 1.00 94.31 98 MET A N 1
ATOM 748 C CA . MET A 1 98 ? 10.748 -6.839 5.033 1.00 94.31 98 MET A CA 1
ATOM 749 C C . MET A 1 98 ? 9.945 -5.546 5.199 1.00 94.31 98 MET A C 1
ATOM 751 O O . MET A 1 98 ? 9.466 -5.251 6.296 1.00 94.31 98 MET A O 1
ATOM 755 N N . ALA A 1 99 ? 9.749 -4.801 4.108 1.00 93.56 99 ALA A N 1
ATOM 756 C CA . ALA A 1 99 ? 8.985 -3.561 4.134 1.00 93.56 99 ALA A CA 1
ATOM 757 C C . ALA A 1 99 ? 7.496 -3.805 4.434 1.00 93.56 99 ALA A C 1
ATOM 759 O O . ALA A 1 99 ? 6.903 -3.068 5.219 1.00 93.56 99 ALA A O 1
ATOM 760 N N . SER A 1 100 ? 6.904 -4.874 3.891 1.00 94.62 100 SER A N 1
ATOM 761 C CA . SER A 1 100 ? 5.510 -5.248 4.170 1.00 94.62 100 SER A CA 1
ATOM 762 C C . SER A 1 100 ? 5.295 -5.578 5.646 1.00 94.62 100 SER A C 1
ATOM 764 O O . SER A 1 100 ? 4.353 -5.074 6.256 1.00 94.62 100 SER A O 1
ATOM 766 N N . ALA A 1 101 ? 6.195 -6.355 6.257 1.00 94.81 101 ALA A N 1
ATOM 767 C CA . ALA A 1 101 ? 6.115 -6.685 7.680 1.00 94.81 101 ALA A CA 1
ATOM 768 C C . ALA A 1 101 ? 6.210 -5.432 8.571 1.00 94.81 101 ALA A C 1
ATOM 770 O O . ALA A 1 101 ? 5.420 -5.267 9.506 1.00 94.81 101 ALA A O 1
ATOM 771 N N . ALA A 1 102 ? 7.137 -4.520 8.257 1.00 94.62 102 ALA A N 1
ATOM 772 C CA . ALA A 1 102 ? 7.260 -3.243 8.958 1.00 94.62 102 ALA A CA 1
ATOM 773 C C . ALA A 1 102 ? 5.997 -2.379 8.799 1.00 94.62 102 ALA A C 1
ATOM 775 O O . ALA A 1 102 ? 5.523 -1.784 9.772 1.00 94.62 102 ALA A O 1
ATOM 776 N N . TYR A 1 103 ? 5.413 -2.357 7.597 1.00 94.62 103 TYR A N 1
ATOM 777 C CA . TYR A 1 103 ? 4.207 -1.591 7.305 1.00 94.62 103 TYR A CA 1
ATOM 778 C C . TYR A 1 103 ? 2.990 -2.094 8.091 1.00 94.62 103 TYR A C 1
ATOM 780 O O . TYR A 1 103 ? 2.311 -1.297 8.737 1.00 94.62 103 TYR A O 1
ATOM 788 N N . VAL A 1 104 ? 2.763 -3.413 8.137 1.00 95.06 104 VAL A N 1
ATOM 789 C CA . VAL A 1 104 ? 1.696 -4.027 8.953 1.00 95.06 104 VAL A CA 1
ATOM 790 C C . VAL A 1 104 ? 1.881 -3.697 10.433 1.00 95.06 104 VAL A C 1
ATOM 792 O O . VAL A 1 104 ? 0.936 -3.274 11.103 1.00 95.06 104 VAL A O 1
ATOM 795 N N . ALA A 1 105 ? 3.106 -3.831 10.951 1.00 94.12 105 ALA A N 1
ATOM 796 C CA . ALA A 1 105 ? 3.399 -3.551 12.353 1.00 94.12 105 ALA A CA 1
ATOM 797 C C . ALA A 1 105 ? 3.093 -2.093 12.735 1.00 94.12 105 ALA A C 1
ATOM 799 O O . ALA A 1 105 ? 2.588 -1.843 13.834 1.00 94.12 105 ALA A O 1
ATOM 800 N N . ALA A 1 106 ? 3.357 -1.149 11.827 1.00 92.25 106 ALA A N 1
ATOM 801 C CA . ALA A 1 106 ? 3.021 0.259 12.000 1.00 92.25 106 ALA A CA 1
ATOM 802 C C . ALA A 1 106 ? 1.519 0.537 11.821 1.00 92.25 106 ALA A C 1
ATOM 804 O O . ALA A 1 106 ? 0.977 1.396 12.511 1.00 92.25 106 ALA A O 1
ATOM 805 N N . ALA A 1 107 ? 0.835 -0.177 10.924 1.00 91.88 107 ALA A N 1
ATOM 806 C CA . ALA A 1 107 ? -0.572 0.045 10.592 1.00 91.88 107 ALA A CA 1
ATOM 807 C C . ALA A 1 107 ? -1.560 -0.592 11.586 1.00 91.88 107 ALA A C 1
ATOM 809 O O . ALA A 1 107 ? -2.668 -0.083 11.741 1.00 91.88 107 ALA A O 1
ATOM 810 N N . LYS A 1 108 ? -1.186 -1.662 12.300 1.00 91.75 108 LYS A N 1
ATOM 811 C CA . LYS A 1 108 ? -2.119 -2.457 13.128 1.00 91.75 108 LYS A CA 1
ATOM 812 C C . LYS A 1 108 ? -2.898 -1.664 14.186 1.00 91.75 108 LYS A C 1
ATOM 814 O O . LYS A 1 108 ? -4.058 -1.949 14.437 1.00 91.75 108 LYS A O 1
ATOM 819 N N . ASN A 1 109 ? -2.296 -0.628 14.777 1.00 90.31 109 ASN A N 1
ATOM 820 C CA . ASN A 1 109 ? -2.960 0.221 15.784 1.00 90.31 109 ASN A CA 1
ATOM 821 C C . ASN A 1 109 ? -3.869 1.287 15.153 1.00 90.31 109 ASN A C 1
ATOM 823 O O . ASN A 1 109 ? -4.451 2.133 15.835 1.00 90.31 109 ASN A O 1
ATOM 827 N N . HIS A 1 110 ? -3.916 1.318 13.826 1.00 89.00 110 HIS A N 1
ATOM 828 C CA . HIS A 1 110 ? -4.584 2.339 13.053 1.00 89.00 110 HIS A CA 1
ATOM 829 C C . HIS A 1 110 ? -5.779 1.821 12.271 1.00 89.00 110 HIS A C 1
ATOM 831 O O . HIS A 1 110 ? -6.533 2.673 11.809 1.00 89.00 110 HIS A O 1
ATOM 837 N N . LEU A 1 111 ? -5.944 0.503 12.177 1.00 91.31 111 LEU A N 1
ATOM 838 C CA . LEU A 1 111 ? -6.945 -0.192 11.381 1.00 91.31 111 LEU A CA 1
ATOM 839 C C . LEU A 1 111 ? -7.860 -1.029 12.279 1.00 91.31 111 LEU A C 1
ATOM 841 O O . LEU A 1 111 ? -7.456 -1.442 13.367 1.00 91.31 111 LEU A O 1
ATOM 845 N N . ASP A 1 112 ? -9.095 -1.253 11.841 1.00 93.06 112 ASP A N 1
ATOM 846 C CA . ASP A 1 112 ? -9.937 -2.301 12.418 1.00 93.06 112 ASP A CA 1
ATOM 847 C C . ASP A 1 112 ? -9.536 -3.694 11.888 1.00 93.06 112 ASP A C 1
ATOM 849 O O . ASP A 1 112 ? -8.638 -3.829 11.055 1.00 93.06 112 ASP A O 1
ATOM 853 N N . GLY A 1 113 ? -10.180 -4.751 12.394 1.00 92.44 113 GLY A N 1
ATOM 854 C CA . GLY A 1 113 ? -9.838 -6.127 12.022 1.00 92.44 113 GLY A CA 1
ATOM 855 C C . GLY A 1 113 ? -10.060 -6.453 10.539 1.00 92.44 113 GLY A C 1
ATOM 856 O O . GLY A 1 113 ? -9.281 -7.213 9.968 1.00 92.44 113 GLY A O 1
ATOM 857 N N . ASN A 1 114 ? -11.075 -5.862 9.903 1.00 93.94 114 ASN A N 1
ATOM 858 C CA . ASN A 1 114 ? -11.369 -6.098 8.488 1.00 93.94 114 ASN A CA 1
ATOM 859 C C . ASN A 1 114 ? -10.377 -5.346 7.597 1.00 93.94 114 ASN A C 1
ATOM 861 O O . ASN A 1 114 ? -9.848 -5.909 6.641 1.00 93.94 114 ASN A O 1
ATOM 865 N N . GLU A 1 115 ? -10.098 -4.089 7.935 1.00 93.94 115 GLU A N 1
ATOM 866 C CA . GLU A 1 115 ? -9.104 -3.261 7.258 1.00 93.94 115 GLU A CA 1
ATOM 867 C C . GLU A 1 115 ? -7.700 -3.877 7.353 1.00 93.94 115 GLU A C 1
ATOM 869 O O . GLU A 1 115 ? -6.977 -3.927 6.358 1.00 93.94 115 GLU A O 1
ATOM 874 N N . LEU A 1 116 ? -7.312 -4.380 8.531 1.00 95.19 116 LEU A N 1
ATOM 875 C CA . LEU A 1 116 ? -6.010 -5.014 8.738 1.00 95.19 116 LEU A CA 1
ATOM 876 C C . LEU A 1 116 ? -5.875 -6.308 7.929 1.00 95.19 116 LEU A C 1
ATOM 878 O O . LEU A 1 116 ? -4.884 -6.473 7.222 1.00 95.19 116 LEU A O 1
ATOM 882 N N . ALA A 1 117 ? -6.884 -7.183 7.971 1.00 95.19 117 ALA A N 1
ATOM 883 C CA . ALA A 1 117 ? -6.880 -8.420 7.193 1.00 95.19 117 ALA A CA 1
ATOM 884 C C . ALA A 1 117 ? -6.821 -8.145 5.680 1.00 95.19 117 ALA A C 1
ATOM 886 O O . ALA A 1 117 ? -6.135 -8.845 4.933 1.00 95.19 117 ALA A O 1
ATOM 887 N N . TYR A 1 118 ? -7.517 -7.101 5.219 1.00 95.25 118 TYR A N 1
ATOM 888 C CA . TYR A 1 118 ? -7.443 -6.660 3.831 1.00 95.25 118 TYR A CA 1
ATOM 889 C C . TYR A 1 118 ? -6.043 -6.139 3.470 1.00 95.25 118 TYR A C 1
ATOM 891 O O . TYR A 1 118 ? -5.495 -6.543 2.443 1.00 95.25 118 TYR A O 1
ATOM 899 N N . LEU A 1 119 ? -5.433 -5.305 4.322 1.00 95.12 119 LEU A N 1
ATOM 900 C CA . LEU A 1 119 ? -4.067 -4.809 4.129 1.00 95.12 119 LEU A CA 1
ATOM 901 C C . LEU A 1 119 ? -3.055 -5.957 4.020 1.00 95.12 119 LEU A C 1
ATOM 903 O O . LEU A 1 119 ? -2.283 -5.994 3.063 1.00 95.12 119 LEU A O 1
ATOM 907 N N . GLU A 1 120 ? -3.063 -6.889 4.974 1.00 95.94 120 GLU A N 1
ATOM 908 C CA . GLU A 1 120 ? -2.146 -8.037 5.001 1.00 95.94 120 GLU A CA 1
ATOM 909 C C . GLU A 1 120 ? -2.269 -8.873 3.724 1.00 95.94 120 GLU A C 1
ATOM 911 O O . GLU A 1 120 ? -1.264 -9.185 3.082 1.00 95.94 120 GLU A O 1
ATOM 916 N N . ARG A 1 121 ? -3.506 -9.145 3.296 1.00 94.06 121 ARG A N 1
ATOM 917 C CA . ARG A 1 121 ? -3.780 -9.875 2.059 1.00 94.06 121 ARG A CA 1
ATOM 918 C C . ARG A 1 121 ? -3.243 -9.147 0.826 1.00 94.06 121 ARG A C 1
ATOM 920 O O . ARG A 1 121 ? -2.641 -9.783 -0.035 1.00 94.06 121 ARG A O 1
ATOM 927 N N . GLN A 1 122 ? -3.458 -7.836 0.700 1.00 93.50 122 GLN A N 1
ATOM 928 C CA . GLN A 1 122 ? -2.941 -7.097 -0.458 1.00 93.50 122 GLN A CA 1
ATOM 929 C C . GLN A 1 122 ? -1.412 -7.018 -0.447 1.00 93.50 122 GLN A C 1
ATOM 931 O O . GLN A 1 122 ? -0.798 -7.150 -1.501 1.00 93.50 122 GLN A O 1
ATOM 936 N N . LEU A 1 123 ? -0.781 -6.879 0.722 1.00 93.56 123 LEU A N 1
ATOM 937 C CA . LEU A 1 123 ? 0.678 -6.884 0.839 1.00 93.56 123 LEU A CA 1
ATOM 938 C C . LEU A 1 123 ? 1.297 -8.225 0.441 1.00 93.56 123 LEU A C 1
ATOM 940 O O . LEU A 1 123 ? 2.314 -8.233 -0.251 1.00 93.56 123 LEU A O 1
ATOM 944 N N . GLU A 1 124 ? 0.689 -9.349 0.828 1.00 91.69 124 GLU A N 1
ATOM 945 C CA . GLU A 1 124 ? 1.124 -10.681 0.389 1.00 91.69 124 GLU A CA 1
ATOM 946 C C . GLU A 1 124 ? 1.114 -10.772 -1.144 1.00 91.69 124 GLU A C 1
ATOM 948 O O . GLU A 1 124 ? 2.098 -11.172 -1.770 1.00 91.69 124 GLU A O 1
ATOM 953 N N . LEU A 1 125 ? 0.030 -10.300 -1.758 1.00 89.69 125 LEU A N 1
ATOM 954 C CA . LEU A 1 125 ? -0.140 -10.320 -3.205 1.00 89.69 125 LEU A CA 1
ATOM 955 C C . LEU A 1 125 ? 0.850 -9.396 -3.929 1.00 89.69 125 LEU A C 1
ATOM 957 O O . LEU A 1 125 ? 1.485 -9.828 -4.890 1.00 89.69 125 LEU A O 1
ATOM 961 N N . CYS A 1 126 ? 1.028 -8.162 -3.451 1.00 87.12 126 CYS A N 1
ATOM 962 C CA . CYS A 1 126 ? 1.998 -7.206 -3.993 1.00 87.12 126 CYS A CA 1
ATOM 963 C C . CYS A 1 126 ? 3.452 -7.660 -3.778 1.00 87.12 126 CYS A C 1
ATOM 965 O O . CYS A 1 126 ? 4.339 -7.327 -4.557 1.00 87.12 126 CYS A O 1
ATOM 967 N N . THR A 1 127 ? 3.729 -8.453 -2.742 1.00 87.19 127 THR A N 1
ATOM 968 C CA . THR A 1 127 ? 5.073 -9.000 -2.505 1.00 87.19 127 THR A CA 1
ATOM 969 C C . THR A 1 127 ? 5.461 -10.023 -3.576 1.00 87.19 127 THR A C 1
ATOM 971 O O . THR A 1 127 ? 6.610 -10.038 -4.037 1.00 87.19 127 THR A O 1
ATOM 974 N N . VAL A 1 128 ? 4.509 -10.856 -4.000 1.00 85.50 128 VAL A N 1
ATOM 975 C CA . VAL A 1 128 ? 4.712 -11.863 -5.050 1.00 85.50 128 VAL A CA 1
ATOM 976 C C . VAL A 1 128 ? 4.704 -11.221 -6.437 1.00 85.50 128 VAL A C 1
ATOM 978 O O . VAL A 1 128 ? 5.608 -11.482 -7.229 1.00 85.50 128 VAL A O 1
ATOM 981 N N . ASP A 1 129 ? 3.726 -10.356 -6.708 1.00 83.19 129 ASP A N 1
ATOM 982 C CA . ASP A 1 129 ? 3.540 -9.686 -7.996 1.00 83.19 129 ASP A CA 1
ATOM 983 C C . ASP A 1 129 ? 3.235 -8.188 -7.792 1.00 83.19 129 ASP A C 1
ATOM 985 O O . ASP A 1 129 ? 2.069 -7.780 -7.760 1.00 83.19 129 ASP A O 1
ATOM 989 N N . PRO A 1 130 ? 4.275 -7.345 -7.632 1.00 77.81 130 PRO A N 1
ATOM 990 C CA . PRO A 1 130 ? 4.101 -5.915 -7.370 1.00 77.81 130 PRO A CA 1
ATOM 991 C C . PRO A 1 130 ? 3.597 -5.148 -8.595 1.00 77.81 130 PRO A C 1
ATOM 993 O O . PRO A 1 130 ? 3.117 -4.031 -8.450 1.00 77.81 130 PRO A O 1
ATOM 996 N N . MET A 1 131 ? 3.711 -5.737 -9.789 1.00 77.12 131 MET A N 1
ATOM 997 C CA . MET A 1 131 ? 3.353 -5.128 -11.076 1.00 77.12 131 MET A CA 1
ATOM 998 C C . MET A 1 131 ? 2.063 -5.681 -11.642 1.00 77.12 131 MET A C 1
ATOM 1000 O O . MET A 1 131 ? 1.822 -5.504 -12.838 1.00 77.12 131 MET A O 1
ATOM 1004 N N . ARG A 1 132 ? 1.311 -6.409 -10.801 1.00 63.59 132 ARG A N 1
ATOM 1005 C CA . ARG A 1 132 ? 0.037 -7.058 -11.090 1.00 63.59 132 ARG A CA 1
ATOM 1006 C C . ARG A 1 132 ? -0.553 -6.465 -12.348 1.00 63.59 132 ARG A C 1
ATOM 1008 O O . ARG A 1 132 ? -1.035 -5.334 -12.343 1.00 63.59 132 ARG A O 1
ATOM 1015 N N . ARG A 1 133 ? -0.479 -7.223 -13.444 1.00 55.78 133 ARG A N 1
ATOM 1016 C CA . ARG A 1 133 ? -1.249 -6.889 -14.636 1.00 55.78 133 ARG A CA 1
ATOM 1017 C C . ARG A 1 133 ? -2.686 -7.006 -14.185 1.00 55.78 133 ARG A C 1
ATOM 1019 O O . ARG A 1 133 ? -3.242 -8.102 -14.217 1.00 55.78 133 ARG A O 1
ATOM 1026 N N . TRP A 1 134 ? -3.256 -5.918 -13.673 1.00 49.44 134 TRP A N 1
ATOM 1027 C CA . TRP A 1 134 ? -4.671 -5.867 -13.416 1.00 49.44 134 TRP A CA 1
ATOM 1028 C C . TRP A 1 134 ? -5.259 -6.143 -14.781 1.00 49.44 134 TRP A C 1
ATOM 1030 O O . TRP A 1 134 ? -5.009 -5.403 -15.738 1.00 49.44 134 TRP A O 1
ATOM 1040 N N . ALA A 1 135 ? -5.822 -7.342 -14.924 1.00 43.66 135 ALA A N 1
ATOM 1041 C CA . ALA A 1 135 ? -6.381 -7.773 -16.176 1.00 43.66 135 ALA A CA 1
ATOM 1042 C C . ALA A 1 135 ? -7.435 -6.719 -16.467 1.00 43.66 135 ALA A C 1
ATOM 1044 O O . ALA A 1 135 ? -8.459 -6.690 -15.790 1.00 43.66 135 ALA A O 1
ATOM 1045 N N . LYS A 1 136 ? -7.131 -5.801 -17.392 1.00 39.84 136 LYS A N 1
ATOM 1046 C CA . LYS A 1 136 ? -8.110 -4.896 -17.971 1.00 39.84 136 LYS A CA 1
ATOM 1047 C C . LYS A 1 136 ? -9.141 -5.816 -18.606 1.00 39.84 136 LYS A C 1
ATOM 1049 O O . LYS A 1 136 ? -8.999 -6.207 -19.763 1.00 39.84 136 LYS A O 1
ATOM 1054 N N . ALA A 1 137 ? -10.118 -6.242 -17.815 1.00 36.91 137 ALA A N 1
ATOM 1055 C CA . ALA A 1 137 ? -11.384 -6.711 -18.311 1.00 36.91 137 ALA A CA 1
ATOM 1056 C C . ALA A 1 137 ? -11.985 -5.468 -18.965 1.00 36.91 137 ALA A C 1
ATOM 1058 O O . ALA A 1 137 ? -12.503 -4.584 -18.289 1.00 36.91 137 ALA A O 1
ATOM 1059 N N . LYS A 1 138 ? -11.705 -5.337 -20.263 1.00 38.22 138 LYS A N 1
ATOM 1060 C CA . LYS A 1 138 ? -12.430 -4.440 -21.152 1.00 38.22 138 LYS A CA 1
ATOM 1061 C C . LYS A 1 138 ? -13.900 -4.822 -21.168 1.00 38.22 138 LYS A C 1
ATOM 1063 O O . LYS A 1 138 ? -14.172 -6.043 -21.114 1.00 38.22 138 LYS A O 1
#

pLDDT: mean 74.57, std 18.67, range [34.19, 95.94]

Secondary structure (DSSP, 8-state):
----------------HHHHHHHHHHHHHHHHHHH-S-EEEEEEEEEETTEEEEEEEESS--S---EEEEE----HHHHHHHHHHHHHHTS-HHHHHHHHHHHHHHHTTTS-HHHHHHHHHHHHHHHH-TT-------

Sequence (138 aa):
MQTKTIVNYMQWVEAPPQVVGDVTELAMIEAGRVLRSSLAHFELLDQVGRVVLVSICPESDTTADPIVPLVLKKSVALREVARDLIAAMVNSYHARVMASAAYVAAAKNHLDGNELAYLERQLELCTVDPMRRWAKAK